Protein AF-A0A940HYR6-F1 (afdb_monomer_lite)

Foldseek 3Di:
DVVCVVVVVVVVVVVVVVVVVVCVCPDPVNVVVVVVVVVVVVVVVVVVVVVDDDDPDPPVPPDDPDPVVVVVVVDDDDCPVVVVPDDPD

Sequence (89 aa):
MLKEVKYVVYLLTIFFFIFFVIKFYLSDDNVKWSNKIILQYQNILDKRFISLPIIKNDTNDIIEYTSEVEDFKNKKQRKFWDLFKTNEK

pLDDT: mean 84.42, std 12.39, range [49.16, 98.31]

Structure (mmCIF, N/CA/C/O backbone):
data_AF-A0A940HYR6-F1
#
_entry.id   AF-A0A940HYR6-F1
#
loop_
_atom_site.group_PDB
_atom_site.id
_atom_site.type_symbol
_atom_site.label_atom_id
_atom_site.label_alt_id
_atom_site.label_comp_id
_atom_site.label_asym_id
_atom_site.label_entity_id
_atom_site.label_seq_id
_atom_site.pdbx_PDB_ins_code
_atom_site.Cartn_x
_atom_site.Cartn_y
_atom_site.Cartn_z
_atom_site.occupancy
_atom_site.B_iso_or_equiv
_atom_site.auth_seq_id
_atom_site.auth_comp_id
_atom_site.auth_asym_id
_atom_site.auth_atom_id
_atom_site.pdbx_PDB_model_num
ATOM 1 N N . MET A 1 1 ? -30.648 -1.940 29.249 1.00 64.38 1 MET A N 1
ATOM 2 C CA . MET A 1 1 ? -30.670 -2.876 28.101 1.00 64.38 1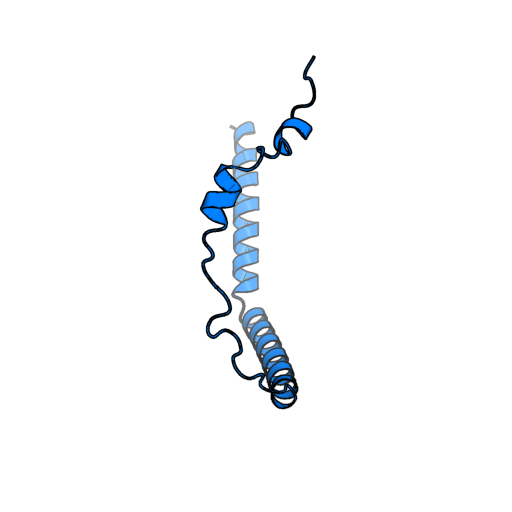 MET A CA 1
ATOM 3 C C . MET A 1 1 ? -30.851 -2.184 26.746 1.00 64.38 1 MET A C 1
ATOM 5 O O . MET A 1 1 ? -30.082 -2.477 25.845 1.00 64.38 1 MET A O 1
ATOM 9 N N . LEU A 1 2 ? -31.797 -1.246 26.569 1.00 64.94 2 LEU A N 1
ATOM 10 C CA . LEU A 1 2 ? -31.941 -0.459 25.321 1.00 64.94 2 LEU A CA 1
ATOM 11 C C . LEU A 1 2 ? -30.788 0.536 25.057 1.00 64.94 2 LEU A C 1
ATOM 13 O O . LEU A 1 2 ? -30.472 0.819 23.904 1.00 64.94 2 LEU A O 1
ATOM 17 N N . LYS A 1 3 ? -30.133 1.058 26.106 1.00 72.31 3 LYS A N 1
ATOM 18 C CA . LYS A 1 3 ? -28.986 1.980 25.972 1.00 72.31 3 LYS A CA 1
ATOM 19 C C . LYS A 1 3 ? -27.738 1.282 25.424 1.00 72.31 3 LYS A C 1
ATOM 21 O O . LYS A 1 3 ? -26.868 1.951 24.878 1.00 72.31 3 LYS A O 1
ATOM 26 N N . GLU A 1 4 ? -27.659 -0.031 25.579 1.00 79.19 4 GLU A N 1
ATOM 27 C CA . GLU A 1 4 ? -26.557 -0.897 25.182 1.00 79.19 4 GLU A CA 1
ATOM 28 C C . GLU A 1 4 ? -26.727 -1.385 23.731 1.00 79.19 4 GLU A C 1
ATOM 30 O O . GLU A 1 4 ? -25.737 -1.562 23.023 1.00 79.19 4 GLU A O 1
ATOM 35 N N . VAL A 1 5 ? -27.972 -1.479 23.238 1.00 90.31 5 VAL A N 1
ATOM 36 C CA . VAL A 1 5 ? -28.307 -1.844 21.843 1.00 90.31 5 VAL A CA 1
ATOM 37 C C . VAL A 1 5 ? -27.657 -0.900 20.826 1.00 90.31 5 VAL A C 1
ATOM 39 O O . VAL A 1 5 ? -27.234 -1.346 19.762 1.00 90.31 5 VAL A O 1
ATOM 42 N N . LYS A 1 6 ? -27.488 0.389 21.156 1.00 90.12 6 LYS A N 1
ATOM 43 C CA . LYS A 1 6 ? -26.835 1.357 20.254 1.00 90.12 6 LYS A CA 1
ATOM 44 C C . LYS A 1 6 ? -25.404 0.947 19.882 1.00 90.12 6 LYS A C 1
ATOM 46 O O . LYS A 1 6 ? -24.988 1.154 18.750 1.00 90.12 6 LYS A O 1
ATOM 51 N N . TYR A 1 7 ? -24.665 0.331 20.809 1.00 92.50 7 TYR A N 1
ATOM 52 C CA . TYR A 1 7 ? -23.294 -0.114 20.553 1.00 92.50 7 TYR A CA 1
ATOM 53 C C . TYR A 1 7 ? -23.262 -1.327 19.624 1.00 92.50 7 TYR A C 1
ATOM 55 O O . TYR A 1 7 ? -22.382 -1.418 18.774 1.00 92.50 7 TYR A O 1
ATOM 63 N N . VAL A 1 8 ? -24.260 -2.209 19.726 1.00 94.00 8 VAL A N 1
ATOM 64 C CA . VAL A 1 8 ? -24.437 -3.338 18.802 1.00 94.00 8 VAL A CA 1
ATOM 65 C C . VAL A 1 8 ? -24.744 -2.836 17.392 1.00 94.00 8 VAL A C 1
ATOM 67 O O . VAL A 1 8 ? -24.155 -3.324 16.432 1.00 94.00 8 VAL A O 1
ATOM 70 N N . VAL A 1 9 ? -25.602 -1.818 17.259 1.00 94.88 9 VAL A N 1
ATOM 71 C CA . VAL A 1 9 ? -25.893 -1.186 15.961 1.00 94.88 9 VAL A CA 1
ATOM 72 C C . VAL A 1 9 ? -24.633 -0.560 15.360 1.00 94.88 9 VAL A C 1
ATOM 74 O O . VAL A 1 9 ? -24.349 -0.792 14.190 1.00 94.88 9 VAL A O 1
ATOM 77 N N . TYR A 1 10 ? -23.835 0.176 16.143 1.00 94.38 10 TYR A N 1
ATOM 78 C CA . TYR A 1 10 ? -22.571 0.735 15.648 1.00 94.38 10 TYR A CA 1
ATOM 79 C C . TYR A 1 10 ? -21.586 -0.344 15.193 1.00 94.38 10 TYR A C 1
ATOM 81 O O . TYR A 1 10 ? -20.989 -0.214 14.125 1.00 94.38 10 TYR A O 1
ATOM 89 N N . LEU A 1 11 ? -21.451 -1.424 15.964 1.00 96.56 11 LEU A N 1
ATOM 90 C CA . LEU A 1 11 ? -20.579 -2.541 15.614 1.00 96.56 11 LEU A CA 1
ATOM 91 C C . LEU A 1 11 ? -21.040 -3.219 14.319 1.00 96.56 11 LEU A C 1
ATOM 93 O O . LEU A 1 11 ? -20.220 -3.458 13.435 1.00 96.56 11 LEU A O 1
ATOM 97 N N . LEU A 1 12 ? -22.345 -3.465 14.169 1.00 97.38 12 LEU A N 1
ATOM 98 C CA . LEU A 1 12 ? -22.914 -4.031 12.946 1.00 97.38 12 LEU A CA 1
ATOM 99 C C . LEU A 1 12 ? -22.688 -3.123 11.738 1.00 97.38 12 LEU A C 1
ATOM 101 O O . LEU A 1 12 ? -22.296 -3.616 10.686 1.00 97.38 12 LEU A O 1
ATOM 105 N N . THR A 1 13 ? -22.874 -1.811 11.877 1.00 97.56 13 THR A N 1
ATOM 106 C CA . THR A 1 13 ? -22.622 -0.862 10.784 1.00 97.56 13 THR A CA 1
ATOM 107 C C . THR A 1 13 ? -21.168 -0.916 10.317 1.00 97.56 13 THR A C 1
ATOM 109 O O . THR A 1 13 ? -20.918 -0.986 9.115 1.00 97.56 13 THR A O 1
ATOM 112 N N . ILE A 1 14 ? -20.207 -0.944 11.248 1.00 97.88 14 ILE A N 1
ATOM 113 C CA . ILE A 1 14 ? -18.778 -1.065 10.917 1.00 97.88 14 ILE A CA 1
ATOM 114 C C . ILE A 1 14 ? -18.494 -2.415 10.248 1.00 97.88 14 ILE A C 1
ATOM 116 O O . ILE A 1 14 ? -17.812 -2.466 9.226 1.00 97.88 14 ILE A O 1
ATOM 120 N N . PHE A 1 15 ? -19.050 -3.501 10.789 1.00 98.12 15 PHE A N 1
ATOM 121 C CA . PHE A 1 15 ? -18.894 -4.840 10.228 1.00 98.12 15 PHE A CA 1
ATOM 122 C C . PHE A 1 15 ? -19.418 -4.920 8.790 1.00 98.12 15 PHE A C 1
ATOM 124 O O . PHE A 1 15 ? -18.700 -5.369 7.897 1.00 98.12 15 PHE A O 1
ATOM 131 N N . PHE A 1 16 ? -20.636 -4.433 8.540 1.00 98.31 16 PHE A N 1
ATOM 132 C CA . PHE A 1 16 ? -21.222 -4.422 7.203 1.00 98.31 16 PHE A CA 1
ATOM 133 C C . PHE A 1 16 ? -20.440 -3.535 6.245 1.00 98.31 16 PHE A C 1
ATOM 135 O O . PHE A 1 16 ? -20.219 -3.933 5.105 1.00 98.31 16 PHE A O 1
ATOM 142 N N . PHE A 1 17 ? -19.972 -2.370 6.695 1.00 98.19 17 PHE A N 1
ATOM 143 C CA . PHE A 1 17 ? -19.126 -1.510 5.875 1.00 98.19 17 PHE A CA 1
ATOM 144 C C . PHE A 1 17 ? -17.870 -2.252 5.400 1.00 98.19 17 PHE A C 1
ATOM 146 O O . PHE A 1 17 ? -17.620 -2.325 4.197 1.00 98.19 17 PHE A O 1
ATOM 153 N N . ILE A 1 18 ? -17.128 -2.878 6.320 1.00 98.25 18 ILE A N 1
ATOM 154 C CA . ILE A 1 18 ? -15.927 -3.658 5.985 1.00 98.25 18 ILE A CA 1
ATOM 155 C C . ILE A 1 18 ? -16.282 -4.825 5.055 1.00 98.25 18 ILE A C 1
ATOM 157 O O . ILE A 1 18 ? -15.605 -5.037 4.050 1.00 98.25 18 ILE A O 1
ATOM 161 N N . PHE A 1 19 ? -17.367 -5.547 5.344 1.00 98.25 19 PHE A N 1
ATOM 162 C CA . PHE A 1 19 ? -17.842 -6.653 4.514 1.00 98.25 19 PHE A CA 1
ATOM 163 C C . PHE A 1 19 ? -18.128 -6.213 3.072 1.00 98.25 19 PHE A C 1
ATOM 165 O O . PHE A 1 19 ? -17.668 -6.859 2.130 1.00 98.25 19 PHE A O 1
ATOM 172 N N . PHE A 1 20 ? -18.838 -5.098 2.878 1.00 98.19 20 PHE A N 1
ATOM 173 C CA . PHE A 1 20 ? -19.145 -4.583 1.543 1.00 98.19 20 PHE A CA 1
ATOM 174 C C . PHE A 1 20 ? -17.900 -4.098 0.803 1.00 98.19 20 PHE A C 1
ATOM 176 O O . PHE A 1 20 ? -17.776 -4.375 -0.389 1.00 98.19 20 PHE A O 1
ATOM 183 N N . VAL A 1 21 ? -16.968 -3.436 1.495 1.00 98.19 21 VAL A N 1
ATOM 184 C CA . VAL A 1 21 ? -15.686 -3.016 0.910 1.00 98.19 21 VAL A CA 1
ATOM 185 C C . VAL A 1 21 ? -14.907 -4.235 0.421 1.00 98.19 21 VAL A C 1
ATOM 187 O O . VAL A 1 21 ? -14.530 -4.289 -0.747 1.00 98.19 21 VAL A O 1
ATOM 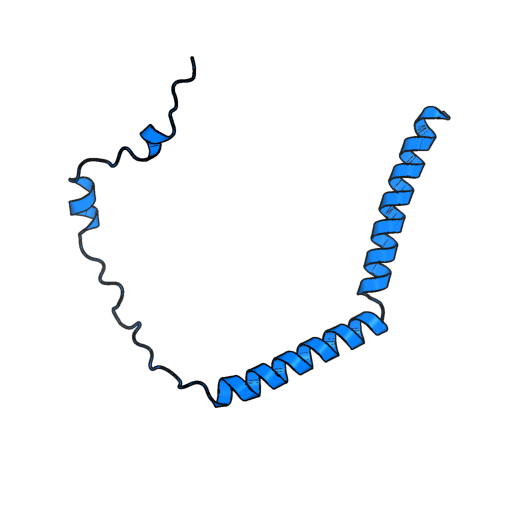190 N N . ILE A 1 22 ? -14.727 -5.250 1.269 1.00 98.12 22 ILE A N 1
ATOM 191 C CA . ILE A 1 22 ? -14.021 -6.482 0.893 1.00 98.12 22 ILE A CA 1
ATOM 192 C C . ILE A 1 22 ? -14.716 -7.155 -0.294 1.00 98.12 22 ILE A C 1
ATOM 194 O O . ILE A 1 22 ? -14.066 -7.480 -1.286 1.00 98.12 22 ILE A O 1
ATOM 198 N N . LYS A 1 23 ? -16.043 -7.313 -0.234 1.00 97.94 23 LYS A N 1
ATOM 199 C CA . LYS A 1 23 ? -16.834 -7.939 -1.300 1.00 97.94 23 LYS A CA 1
ATOM 200 C C . LYS A 1 23 ? -16.741 -7.178 -2.624 1.00 97.94 23 LYS A C 1
ATOM 202 O O . LYS A 1 23 ? -16.748 -7.801 -3.680 1.00 97.94 23 LYS A O 1
ATOM 207 N N . PHE A 1 24 ? -16.660 -5.850 -2.583 1.00 97.50 24 PHE A N 1
ATOM 208 C CA . PHE A 1 24 ? -16.459 -5.026 -3.771 1.00 97.50 24 PHE A CA 1
ATOM 209 C C . PHE A 1 24 ? -15.057 -5.221 -4.356 1.00 97.50 24 PHE A C 1
ATOM 211 O O . PHE A 1 24 ? -14.931 -5.539 -5.537 1.00 97.50 24 PHE A O 1
ATOM 218 N N . TYR A 1 25 ? -14.006 -5.099 -3.542 1.00 96.38 25 TYR A N 1
ATOM 219 C CA . TYR A 1 25 ? -12.630 -5.200 -4.035 1.00 96.38 25 TYR A CA 1
ATOM 220 C C . TYR A 1 25 ? -12.258 -6.609 -4.515 1.00 96.38 25 TYR A C 1
ATOM 222 O O . TYR A 1 25 ? -11.512 -6.734 -5.486 1.00 96.38 25 TYR A O 1
ATOM 230 N N . LEU A 1 26 ? -12.809 -7.652 -3.886 1.00 96.75 26 LEU A N 1
ATOM 231 C CA . LEU A 1 26 ? -12.640 -9.047 -4.305 1.00 96.75 26 LEU A CA 1
ATOM 232 C C . LEU A 1 26 ? -13.599 -9.476 -5.424 1.00 96.75 26 LEU A C 1
ATOM 234 O O . LEU A 1 26 ? -13.521 -10.617 -5.871 1.00 96.75 26 LEU A O 1
ATOM 238 N N . SER A 1 27 ? -14.514 -8.610 -5.868 1.00 97.69 27 SER A N 1
ATOM 239 C CA . SER A 1 27 ? -15.419 -8.958 -6.963 1.00 97.69 27 SER A CA 1
ATOM 240 C C . SER A 1 27 ? -14.651 -9.193 -8.263 1.00 97.69 27 SER A C 1
ATOM 242 O O . SER A 1 27 ? -13.701 -8.470 -8.577 1.00 97.69 27 SER A O 1
ATOM 244 N N . ASP A 1 28 ? -15.106 -10.167 -9.052 1.00 97.75 28 ASP A N 1
ATOM 245 C CA . ASP A 1 28 ? -14.508 -10.482 -10.353 1.00 97.75 28 ASP A CA 1
ATOM 246 C C . ASP A 1 28 ? -14.448 -9.257 -11.269 1.00 97.75 28 ASP A C 1
ATOM 248 O O . ASP A 1 28 ? -13.483 -9.084 -12.010 1.00 97.75 28 ASP A O 1
ATOM 252 N N . ASP A 1 29 ? -15.458 -8.389 -11.208 1.00 97.44 29 ASP A N 1
ATOM 253 C CA . ASP A 1 29 ? -15.514 -7.164 -12.003 1.00 97.44 29 ASP A CA 1
ATOM 254 C C . ASP A 1 29 ? -14.389 -6.197 -11.621 1.00 97.44 29 ASP A C 1
ATOM 256 O O . ASP A 1 29 ? -13.675 -5.705 -12.500 1.00 97.44 29 ASP A O 1
ATOM 260 N N . ASN A 1 30 ? -14.172 -5.972 -10.319 1.00 96.75 30 ASN A N 1
ATOM 261 C CA . ASN A 1 30 ? -13.086 -5.119 -9.844 1.00 96.75 30 ASN A CA 1
ATOM 262 C C . ASN A 1 30 ? -11.710 -5.728 -10.152 1.00 96.75 30 ASN A C 1
ATOM 264 O O . ASN A 1 30 ? -10.813 -5.019 -10.608 1.00 96.75 30 ASN A O 1
ATOM 268 N N . VAL A 1 31 ? -11.545 -7.042 -9.969 1.00 96.94 31 VAL A N 1
ATOM 269 C CA . VAL A 1 31 ? -10.297 -7.750 -10.297 1.00 96.94 31 VAL A CA 1
ATOM 270 C C . VAL A 1 31 ? -9.982 -7.636 -11.792 1.00 96.94 31 VAL A C 1
ATOM 272 O O . VAL A 1 31 ? -8.867 -7.265 -12.165 1.00 96.94 31 VAL A O 1
ATOM 275 N N . LYS A 1 32 ? -10.964 -7.882 -12.669 1.00 97.50 32 LYS A N 1
ATOM 276 C CA . LYS A 1 32 ? -10.807 -7.740 -14.127 1.00 97.50 32 LYS A CA 1
ATOM 277 C C . LYS A 1 32 ? -10.461 -6.307 -14.520 1.00 97.50 32 LYS A C 1
ATOM 279 O O . LYS A 1 32 ? -9.569 -6.097 -15.343 1.00 97.50 32 LYS A O 1
ATOM 284 N N . TRP A 1 33 ? -11.148 -5.324 -13.941 1.00 97.19 33 TRP A N 1
ATOM 285 C CA . TRP A 1 33 ? -10.908 -3.913 -14.229 1.00 97.19 33 TRP A CA 1
ATOM 286 C C . TRP A 1 33 ? -9.516 -3.460 -13.772 1.00 97.19 33 TRP A C 1
ATOM 288 O O . TRP A 1 33 ? -8.782 -2.861 -14.559 1.00 97.19 33 TRP A O 1
ATOM 298 N N . SER A 1 34 ? -9.114 -3.827 -12.553 1.00 95.75 34 SER A N 1
ATOM 299 C CA . SER A 1 34 ? -7.784 -3.542 -12.006 1.00 95.75 34 SER A CA 1
ATOM 300 C C . SER A 1 34 ? -6.675 -4.130 -12.886 1.00 95.75 34 SER A C 1
ATOM 302 O O . SER A 1 34 ? -5.773 -3.411 -13.321 1.00 95.75 34 SER A O 1
ATOM 304 N N . ASN A 1 35 ? -6.792 -5.409 -13.264 1.00 96.31 35 ASN A N 1
ATOM 305 C CA . ASN A 1 35 ? -5.817 -6.073 -14.133 1.00 96.31 35 ASN A CA 1
ATOM 306 C C . ASN A 1 35 ? -5.718 -5.410 -15.514 1.00 96.31 35 ASN A C 1
ATOM 308 O O . ASN A 1 35 ? -4.619 -5.242 -16.045 1.00 96.31 35 ASN A O 1
ATOM 312 N N . LYS A 1 36 ? -6.849 -4.981 -16.088 1.00 96.88 36 LYS A N 1
ATOM 313 C CA . LYS A 1 36 ? -6.869 -4.247 -17.361 1.00 96.88 36 LYS A CA 1
ATOM 314 C C . LYS A 1 36 ? -6.104 -2.925 -17.265 1.00 96.88 36 LYS A C 1
ATOM 316 O O . LYS A 1 36 ? -5.359 -2.588 -18.183 1.00 96.88 36 LYS A O 1
ATOM 321 N N . ILE A 1 37 ? -6.277 -2.188 -16.168 1.00 95.88 37 ILE A N 1
ATOM 322 C CA . ILE A 1 37 ? -5.569 -0.927 -15.930 1.00 95.88 37 ILE A CA 1
ATOM 323 C C . ILE A 1 37 ? -4.067 -1.168 -15.784 1.00 95.88 37 ILE A C 1
ATOM 325 O O . ILE A 1 37 ? -3.279 -0.494 -16.445 1.00 95.88 37 ILE A O 1
ATOM 329 N N . ILE A 1 38 ? -3.667 -2.149 -14.970 1.00 95.94 38 ILE A N 1
ATOM 330 C CA . ILE A 1 38 ? -2.254 -2.510 -14.785 1.00 95.94 38 ILE A CA 1
ATOM 331 C C . ILE A 1 38 ? -1.613 -2.848 -16.133 1.00 95.94 38 ILE A C 1
ATOM 333 O O . ILE A 1 38 ? -0.572 -2.286 -16.470 1.00 95.94 38 ILE A O 1
ATOM 337 N N . LEU A 1 39 ? -2.269 -3.685 -16.942 1.00 96.88 39 LEU A N 1
ATOM 338 C CA . LEU A 1 39 ? -1.783 -4.057 -18.270 1.00 96.88 39 LEU A CA 1
ATOM 339 C C . LEU A 1 39 ? -1.654 -2.841 -19.201 1.00 96.88 39 LEU A C 1
ATOM 341 O O . LEU A 1 39 ? -0.693 -2.726 -19.960 1.00 96.88 39 LEU A O 1
ATOM 345 N N . GLN A 1 40 ? -2.603 -1.904 -19.151 1.00 96.50 40 GLN A N 1
ATOM 346 C CA . GLN A 1 40 ? -2.523 -0.670 -19.930 1.00 96.50 40 GLN A CA 1
ATOM 347 C C . GLN A 1 40 ? -1.298 0.166 -19.538 1.00 96.50 40 GLN A C 1
ATOM 349 O O . GLN A 1 40 ? -0.584 0.642 -20.421 1.00 96.50 40 GLN A O 1
ATOM 354 N N . TYR A 1 41 ? -1.034 0.332 -18.240 1.00 94.06 41 TYR A N 1
ATOM 355 C CA . TYR A 1 41 ? 0.142 1.063 -17.773 1.00 94.06 41 TYR A CA 1
ATOM 356 C C . TYR A 1 41 ? 1.444 0.345 -18.114 1.00 94.06 41 TYR A C 1
ATOM 358 O O . TYR A 1 41 ? 2.373 1.012 -18.558 1.00 94.06 41 TYR A O 1
ATOM 366 N N . GLN A 1 42 ? 1.501 -0.984 -17.994 1.00 94.19 42 GLN A N 1
ATOM 367 C CA . GLN A 1 42 ? 2.655 -1.774 -18.435 1.00 94.19 42 GLN A CA 1
ATOM 368 C C . GLN A 1 42 ? 2.955 -1.528 -19.916 1.00 94.19 42 GLN A C 1
ATOM 370 O O . GLN A 1 42 ? 4.056 -1.115 -20.251 1.00 94.19 42 GLN A O 1
ATOM 375 N N . ASN A 1 43 ? 1.944 -1.600 -20.786 1.00 93.81 43 ASN A N 1
ATOM 376 C CA . ASN A 1 43 ? 2.115 -1.311 -22.213 1.00 93.81 43 ASN A CA 1
ATOM 377 C C . ASN A 1 43 ? 2.602 0.124 -22.492 1.00 93.81 43 ASN A C 1
ATOM 379 O O . ASN A 1 43 ? 3.340 0.363 -23.450 1.00 93.81 43 ASN A O 1
ATOM 383 N N . ILE A 1 44 ? 2.156 1.106 -21.701 1.00 93.06 44 ILE A N 1
ATOM 384 C CA . ILE A 1 44 ? 2.624 2.496 -21.817 1.00 93.06 44 ILE A CA 1
ATOM 385 C C . ILE A 1 44 ? 4.082 2.605 -21.365 1.00 93.06 44 ILE A C 1
ATOM 387 O O . ILE A 1 44 ? 4.871 3.284 -22.024 1.00 93.06 44 ILE A O 1
ATOM 391 N N . LEU A 1 45 ? 4.430 1.958 -20.253 1.00 90.56 45 LEU A N 1
ATOM 392 C CA . LEU A 1 45 ? 5.783 1.936 -19.717 1.00 90.56 45 LEU A CA 1
ATOM 393 C C . LEU A 1 45 ? 6.736 1.263 -20.698 1.00 90.56 45 LEU A C 1
ATOM 395 O O . LEU A 1 45 ? 7.733 1.881 -21.037 1.00 90.56 45 LEU A O 1
ATOM 399 N N . ASP A 1 46 ? 6.402 0.095 -21.239 1.00 89.81 46 ASP A N 1
ATOM 400 C CA . ASP A 1 46 ? 7.246 -0.621 -22.201 1.00 89.81 46 ASP A CA 1
ATOM 401 C C . ASP A 1 46 ? 7.556 0.248 -23.426 1.00 89.81 46 ASP A C 1
ATOM 403 O O . ASP A 1 46 ? 8.711 0.397 -23.823 1.00 89.81 46 ASP A O 1
ATOM 407 N N . LYS A 1 47 ? 6.543 0.937 -23.970 1.00 89.88 47 LYS A N 1
ATOM 408 C CA . LYS A 1 47 ? 6.732 1.886 -25.081 1.00 89.88 47 LYS A CA 1
ATOM 409 C C . LYS A 1 47 ? 7.642 3.059 -24.717 1.00 89.88 47 LYS A C 1
ATOM 411 O O . LYS A 1 47 ? 8.407 3.516 -25.561 1.00 89.88 47 LYS A O 1
ATOM 416 N N . ARG A 1 48 ? 7.554 3.568 -23.485 1.00 85.19 48 ARG A N 1
ATOM 417 C CA . ARG A 1 48 ? 8.384 4.685 -23.009 1.00 85.19 48 ARG A CA 1
ATOM 418 C C . ARG A 1 48 ? 9.807 4.242 -22.667 1.00 85.19 48 ARG A C 1
ATOM 420 O O . ARG A 1 48 ? 10.744 4.955 -23.011 1.00 85.19 48 ARG A O 1
ATOM 427 N N . PHE A 1 49 ? 9.986 3.074 -22.057 1.00 79.50 49 PHE A N 1
ATOM 428 C CA . PHE A 1 49 ? 11.294 2.526 -21.697 1.00 79.50 49 PHE A CA 1
ATOM 429 C C . PHE A 1 49 ? 12.130 2.151 -22.918 1.00 79.50 49 PHE A C 1
ATOM 431 O O . PHE A 1 49 ? 13.332 2.387 -22.891 1.00 79.50 49 PHE A O 1
ATOM 438 N N . ILE A 1 50 ? 11.513 1.705 -24.020 1.00 77.56 50 ILE A N 1
ATOM 439 C CA . ILE A 1 50 ? 12.217 1.533 -25.306 1.00 77.56 50 ILE A CA 1
ATOM 440 C C . ILE A 1 50 ? 12.904 2.837 -25.757 1.00 77.56 50 ILE A C 1
ATOM 442 O O . ILE A 1 50 ? 13.956 2.793 -26.386 1.00 77.56 50 ILE A O 1
ATOM 446 N N . SER A 1 51 ? 12.328 3.998 -25.431 1.00 77.62 51 SER A N 1
ATOM 447 C CA . SER A 1 51 ? 12.864 5.308 -25.826 1.00 77.62 51 SER A CA 1
ATOM 448 C C . SER A 1 51 ? 13.824 5.942 -24.815 1.00 77.62 51 SER A C 1
ATOM 450 O O . SER A 1 51 ? 14.376 7.007 -25.093 1.00 77.62 51 SER A O 1
ATOM 452 N N . LEU A 1 52 ? 14.022 5.329 -23.643 1.00 80.25 52 LEU A N 1
ATOM 453 C CA . LEU A 1 52 ? 14.887 5.889 -22.608 1.00 80.25 52 LEU A CA 1
ATOM 454 C C . LEU A 1 52 ? 16.345 5.471 -22.850 1.00 80.25 52 LEU A C 1
ATOM 456 O O . LEU A 1 52 ? 16.631 4.275 -22.928 1.00 80.25 52 LEU A O 1
ATOM 460 N N . PRO A 1 53 ? 17.290 6.424 -22.946 1.00 78.75 53 PRO A N 1
ATOM 461 C CA . PRO A 1 53 ? 18.700 6.082 -23.031 1.00 78.75 53 PRO A CA 1
ATOM 462 C C . PRO A 1 53 ? 19.137 5.416 -21.723 1.00 78.75 53 PRO A C 1
ATOM 464 O O . PRO A 1 53 ? 18.958 5.972 -20.639 1.00 78.75 53 PRO A O 1
ATOM 467 N N . ILE A 1 54 ? 19.722 4.223 -21.825 1.00 78.75 54 ILE A N 1
ATOM 468 C CA . ILE A 1 54 ? 20.346 3.555 -20.681 1.00 78.75 54 ILE A CA 1
ATOM 469 C C . ILE A 1 54 ? 21.608 4.349 -20.332 1.00 78.75 54 ILE A C 1
ATOM 471 O O . ILE A 1 54 ? 22.571 4.375 -21.099 1.00 78.75 54 ILE A O 1
ATOM 475 N N . ILE A 1 55 ? 21.591 5.024 -19.184 1.00 80.88 55 ILE A N 1
ATOM 476 C CA . ILE A 1 55 ? 22.752 5.749 -18.666 1.00 80.88 55 ILE A CA 1
ATOM 477 C C . ILE A 1 55 ? 23.720 4.711 -18.089 1.00 80.88 55 ILE A C 1
ATOM 479 O O . ILE A 1 55 ? 23.307 3.780 -17.394 1.00 80.88 55 ILE A O 1
ATOM 483 N N . LYS A 1 56 ? 25.012 4.834 -18.407 1.00 81.25 56 LYS A N 1
ATOM 484 C CA . LYS A 1 56 ? 26.036 3.986 -17.786 1.00 81.25 56 LYS A CA 1
ATOM 485 C C . LYS A 1 56 ? 26.080 4.262 -16.289 1.00 81.25 56 LYS A C 1
ATOM 487 O O . LYS A 1 56 ? 25.980 5.411 -15.880 1.00 81.25 56 LYS A O 1
ATOM 492 N N . ASN A 1 57 ? 26.275 3.205 -15.507 1.00 76.94 57 ASN A N 1
ATOM 493 C CA . ASN A 1 57 ? 26.489 3.336 -14.077 1.00 76.94 57 ASN A CA 1
ATOM 494 C C . ASN A 1 57 ? 27.698 4.248 -13.805 1.00 76.94 57 ASN A C 1
ATOM 496 O O . ASN A 1 57 ? 28.822 3.880 -14.143 1.00 76.94 57 ASN A O 1
ATOM 500 N N . ASP A 1 58 ? 27.455 5.412 -13.210 1.00 76.44 58 ASP A N 1
ATOM 501 C CA . ASP A 1 58 ? 28.467 6.361 -12.744 1.00 76.44 58 ASP A CA 1
ATOM 502 C C . ASP A 1 58 ? 28.678 6.278 -11.224 1.00 76.44 58 ASP A C 1
ATOM 504 O O . ASP A 1 58 ? 29.4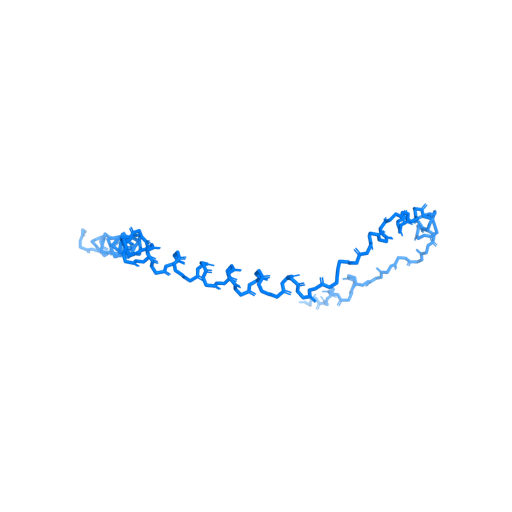91 7.017 -10.685 1.00 76.44 58 ASP A O 1
ATOM 508 N N . THR A 1 59 ? 28.011 5.339 -10.534 1.00 78.38 59 THR A N 1
ATOM 509 C CA . THR A 1 59 ? 28.079 5.191 -9.067 1.00 78.38 59 THR A CA 1
ATOM 510 C C . THR A 1 59 ? 29.330 4.509 -8.521 1.00 78.38 59 THR A C 1
ATOM 512 O O . THR A 1 59 ? 29.453 4.349 -7.306 1.00 78.38 59 THR A O 1
ATOM 515 N N . ASN A 1 60 ? 30.283 4.142 -9.381 1.00 78.06 60 ASN A N 1
ATOM 516 C CA . ASN A 1 60 ? 31.585 3.675 -8.915 1.00 78.06 60 ASN A CA 1
ATOM 517 C C . ASN A 1 60 ? 32.305 4.834 -8.210 1.00 78.06 60 ASN A C 1
ATOM 519 O O . ASN A 1 60 ? 32.493 5.892 -8.803 1.00 78.06 60 ASN A O 1
ATOM 523 N N . ASP A 1 61 ? 32.684 4.624 -6.950 1.00 70.00 61 ASP A N 1
ATOM 524 C CA . ASP A 1 61 ? 33.495 5.545 -6.146 1.00 70.00 61 ASP A CA 1
ATOM 525 C C . ASP A 1 61 ? 32.887 6.947 -5.888 1.00 70.00 61 ASP A C 1
ATOM 527 O O . ASP A 1 61 ? 33.602 7.859 -5.488 1.00 70.00 61 ASP A O 1
ATOM 531 N N . ILE A 1 62 ? 31.561 7.136 -6.035 1.00 70.56 62 ILE A N 1
ATOM 532 C CA . ILE A 1 62 ? 30.894 8.422 -5.700 1.00 70.56 62 ILE A CA 1
ATOM 533 C C . ILE A 1 62 ? 30.990 8.746 -4.202 1.00 70.56 62 ILE A C 1
ATOM 535 O O . ILE A 1 62 ? 31.021 9.914 -3.812 1.00 70.56 62 ILE A O 1
ATOM 539 N N . ILE A 1 63 ? 31.003 7.725 -3.344 1.00 69.94 63 ILE A N 1
ATOM 540 C CA . ILE A 1 63 ? 31.119 7.918 -1.898 1.00 69.94 63 ILE A CA 1
ATOM 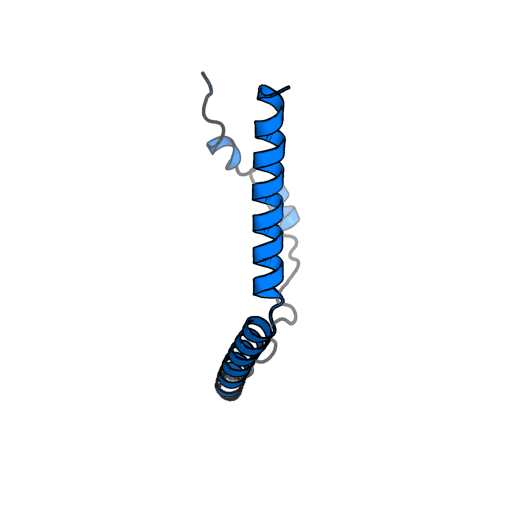541 C C . ILE A 1 63 ? 32.595 7.814 -1.528 1.00 69.94 63 ILE A C 1
ATOM 543 O O . ILE A 1 63 ? 33.084 6.756 -1.133 1.00 69.94 63 ILE A O 1
ATOM 547 N N . GLU A 1 64 ? 33.299 8.934 -1.641 1.00 67.88 64 GLU A N 1
ATOM 548 C CA . GLU A 1 64 ? 34.586 9.105 -0.984 1.00 67.88 64 GLU A CA 1
ATOM 549 C C . GLU A 1 64 ? 34.314 9.350 0.505 1.00 67.88 64 GLU A C 1
ATOM 551 O O . GLU A 1 64 ? 33.789 10.391 0.904 1.00 67.88 64 GLU A O 1
ATOM 556 N N . TYR A 1 65 ? 34.609 8.356 1.345 1.00 65.31 65 TYR A N 1
ATOM 557 C CA . TYR A 1 65 ? 34.576 8.525 2.796 1.00 65.31 65 TYR A CA 1
ATOM 558 C C . TYR A 1 65 ? 35.755 9.412 3.213 1.00 65.31 65 TYR A C 1
ATOM 560 O O . TYR A 1 65 ? 36.807 8.923 3.622 1.00 65.31 65 TYR A O 1
ATOM 568 N N . THR A 1 66 ? 35.593 10.726 3.083 1.00 69.75 66 THR A N 1
ATOM 569 C CA . THR A 1 66 ? 36.564 11.703 3.569 1.00 69.75 66 THR A CA 1
ATOM 570 C C . THR A 1 66 ? 36.537 11.738 5.102 1.00 69.75 66 THR A C 1
ATOM 572 O O . THR A 1 66 ? 35.510 11.498 5.745 1.00 69.75 66 THR A O 1
ATOM 575 N N . SER A 1 67 ? 37.665 12.077 5.733 1.00 66.69 67 SER A N 1
ATOM 576 C CA . SER A 1 67 ? 37.772 12.274 7.190 1.00 66.69 67 SER A CA 1
ATOM 577 C C . SER A 1 67 ? 37.012 13.513 7.695 1.00 66.69 67 SER A C 1
ATOM 579 O O . SER A 1 67 ? 37.202 13.952 8.827 1.00 66.69 67 SER A O 1
ATOM 581 N N . GLU A 1 68 ? 36.104 14.074 6.893 1.00 64.62 68 GLU A N 1
ATOM 582 C CA . GLU A 1 68 ? 35.284 15.241 7.220 1.00 64.62 68 GLU A CA 1
ATOM 583 C C . GLU A 1 68 ? 34.475 15.062 8.505 1.00 64.62 68 GLU A C 1
ATOM 585 O O . GLU A 1 68 ? 34.133 16.046 9.156 1.00 64.62 68 GLU A O 1
ATOM 590 N N . VAL A 1 69 ? 34.193 13.821 8.911 1.00 65.94 69 VAL A N 1
ATOM 591 C CA . VAL A 1 69 ? 33.557 13.514 10.199 1.00 65.94 69 VAL A CA 1
ATOM 592 C C . VAL A 1 69 ? 34.418 13.991 11.380 1.00 65.94 69 VAL A C 1
ATOM 594 O O . VAL A 1 69 ? 33.875 14.503 12.362 1.00 65.94 69 VAL A O 1
ATOM 597 N N . GLU A 1 70 ? 35.745 13.869 11.300 1.00 68.00 70 GLU A N 1
ATOM 598 C CA . GLU A 1 70 ? 36.679 14.379 12.317 1.00 68.00 70 GLU A CA 1
ATOM 599 C C . GLU A 1 70 ? 36.749 15.909 12.299 1.00 68.00 70 GLU A C 1
ATOM 601 O O . GLU A 1 70 ? 36.678 16.538 13.358 1.00 68.00 70 GLU A O 1
ATOM 606 N N . ASP A 1 71 ? 36.730 16.523 11.116 1.00 67.12 71 ASP A N 1
ATOM 607 C CA . ASP A 1 71 ? 36.634 17.981 10.980 1.00 67.12 71 ASP A CA 1
ATOM 608 C C . ASP A 1 71 ? 35.286 18.530 11.470 1.00 67.12 71 ASP A C 1
ATOM 610 O O . ASP A 1 71 ? 35.210 19.645 11.994 1.00 67.12 71 ASP A O 1
ATOM 614 N N . PHE A 1 72 ? 34.202 17.760 11.339 1.00 67.25 72 PHE A N 1
ATOM 615 C CA . PHE A 1 72 ? 32.872 18.139 11.815 1.00 67.25 72 PHE A CA 1
ATOM 616 C C . PHE A 1 72 ? 32.776 18.100 13.343 1.00 67.25 72 PHE A C 1
ATOM 618 O O . PHE A 1 72 ? 32.111 18.959 13.922 1.00 67.25 72 PHE A O 1
ATOM 625 N N . LYS A 1 73 ? 33.476 17.167 14.009 1.00 67.31 73 LYS A N 1
ATOM 626 C CA . LYS A 1 73 ? 33.570 17.122 15.483 1.00 67.31 73 LYS A CA 1
ATOM 627 C C . LYS A 1 73 ? 34.237 18.372 16.062 1.00 67.31 73 LYS A C 1
ATOM 629 O O . LYS A 1 73 ? 33.854 18.813 17.141 1.00 67.31 73 LYS A O 1
ATOM 634 N N . ASN A 1 74 ? 35.186 18.958 15.332 1.00 72.25 74 ASN A N 1
ATOM 635 C CA . ASN A 1 74 ? 35.893 20.175 15.739 1.00 72.25 74 ASN A CA 1
ATOM 636 C C . ASN A 1 74 ? 35.125 21.470 15.402 1.00 72.25 74 ASN A C 1
ATOM 638 O O . ASN A 1 74 ? 35.492 22.551 15.869 1.00 72.25 74 ASN A O 1
ATOM 642 N N . LYS A 1 75 ? 34.051 21.398 14.603 1.00 74.88 75 LYS A N 1
ATOM 643 C CA . LYS A 1 75 ? 33.234 22.563 14.231 1.00 74.88 75 LYS A CA 1
ATOM 644 C C . LYS A 1 75 ? 32.179 22.871 15.294 1.00 74.88 75 LYS A C 1
ATOM 646 O O 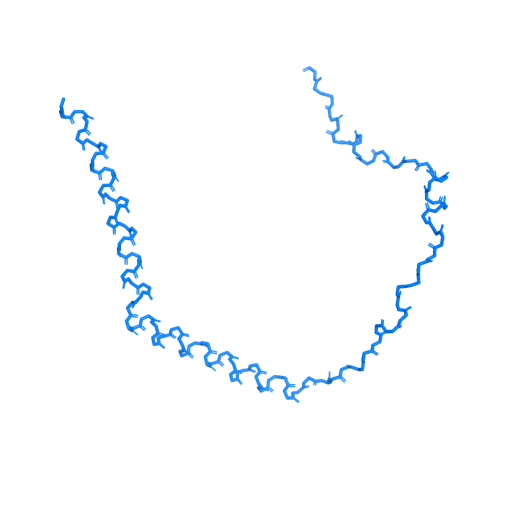. LYS A 1 75 ? 31.602 21.993 15.928 1.00 74.88 75 LYS A O 1
ATOM 651 N N . LYS A 1 76 ? 31.878 24.166 15.454 1.00 77.94 76 LYS A N 1
ATOM 652 C CA . LYS A 1 76 ? 30.839 24.660 16.370 1.00 77.94 76 LYS A CA 1
ATOM 653 C C . LYS A 1 76 ? 29.503 23.960 16.095 1.00 77.94 76 LYS A C 1
ATOM 655 O O . LYS A 1 76 ? 28.979 24.034 14.982 1.00 77.94 76 LYS A O 1
ATOM 660 N N . GLN A 1 77 ? 28.930 23.343 17.129 1.00 77.00 77 GLN A N 1
ATOM 661 C CA . GLN A 1 77 ? 27.647 22.650 17.038 1.00 77.00 77 GLN A CA 1
ATOM 662 C C . GLN A 1 77 ? 26.545 23.600 16.548 1.00 77.00 77 GLN A C 1
ATOM 664 O O . GLN A 1 77 ? 26.378 24.714 17.060 1.00 77.00 77 GLN A O 1
ATOM 669 N N . ARG A 1 78 ? 25.773 23.160 15.548 1.00 79.62 78 ARG A N 1
ATOM 670 C CA . ARG A 1 78 ? 24.650 23.948 15.035 1.00 79.62 78 ARG A CA 1
ATOM 671 C C . ARG A 1 78 ? 23.496 23.916 16.031 1.00 79.62 78 ARG A C 1
ATOM 673 O O . ARG A 1 78 ? 22.955 22.861 16.338 1.00 79.62 78 ARG A O 1
ATOM 680 N N . LYS A 1 79 ? 23.078 25.099 16.474 1.00 83.12 79 LYS A N 1
ATOM 681 C CA . LYS A 1 79 ? 21.961 25.311 17.406 1.00 83.12 79 LYS A CA 1
ATOM 682 C C . LYS A 1 79 ? 20.595 25.330 16.716 1.00 83.12 79 LYS A C 1
ATOM 684 O O . LYS A 1 79 ? 19.685 26.018 17.154 1.00 83.12 79 LYS A O 1
ATOM 689 N N . PHE A 1 80 ? 20.450 24.599 15.613 1.00 83.50 80 PHE A N 1
ATOM 690 C CA . PHE A 1 80 ? 19.214 24.601 14.826 1.00 83.50 80 PHE A CA 1
ATOM 691 C C . PHE A 1 80 ? 18.000 24.208 15.681 1.00 83.50 80 PHE A C 1
ATOM 693 O O . PHE A 1 80 ? 16.967 24.860 15.626 1.00 83.50 80 PHE A O 1
ATOM 700 N N . TRP A 1 81 ? 18.164 23.215 16.556 1.00 81.81 81 TRP A N 1
ATOM 701 C CA . TRP A 1 81 ? 17.110 22.761 17.466 1.00 81.81 81 TRP A CA 1
ATOM 702 C C . TRP A 1 81 ? 16.765 23.756 18.575 1.00 81.81 81 TRP A C 1
ATOM 704 O O . TRP A 1 81 ? 15.658 23.714 19.103 1.00 81.81 81 TRP A O 1
ATOM 714 N N . ASP A 1 82 ? 17.672 24.678 18.905 1.00 82.81 82 ASP A N 1
ATOM 715 C CA . ASP A 1 82 ? 17.383 25.734 19.877 1.00 82.81 82 ASP A CA 1
ATOM 716 C C . ASP A 1 82 ? 16.380 26.755 19.318 1.00 82.81 82 ASP A C 1
ATOM 718 O O . ASP A 1 82 ? 15.708 27.422 20.094 1.00 82.81 82 ASP A O 1
ATOM 722 N N . LEU A 1 83 ? 16.213 26.833 17.990 1.00 80.69 83 LEU A N 1
ATOM 723 C CA . LEU A 1 83 ? 15.215 27.698 17.348 1.00 80.69 83 LEU A CA 1
ATOM 724 C C . LEU A 1 83 ? 13.773 27.246 17.623 1.00 80.69 83 LEU A C 1
ATOM 726 O O . LEU A 1 83 ? 12.861 28.065 17.587 1.00 80.69 83 LEU A O 1
ATOM 730 N N . PHE A 1 84 ? 13.568 25.956 17.901 1.00 81.38 84 PHE A N 1
ATOM 731 C CA . PHE A 1 84 ? 12.251 25.382 18.202 1.00 81.38 84 PHE A CA 1
ATOM 732 C C . PHE A 1 84 ? 11.916 25.406 19.691 1.00 81.38 84 PHE A C 1
ATOM 734 O O . PHE A 1 84 ? 10.784 25.120 20.072 1.00 81.38 84 PHE A O 1
ATOM 741 N N . LYS A 1 85 ? 12.882 25.764 20.543 1.00 81.12 85 LYS A N 1
ATOM 742 C CA . LYS A 1 85 ? 12.653 26.006 21.967 1.00 81.12 85 LYS A CA 1
ATOM 743 C C . LYS A 1 85 ? 12.067 27.408 22.127 1.00 81.12 85 LYS A C 1
ATOM 745 O O . LYS A 1 85 ? 12.720 28.318 22.626 1.00 81.12 85 LYS A O 1
ATOM 750 N N . THR A 1 86 ? 10.851 27.620 21.634 1.00 70.75 86 THR A N 1
ATOM 751 C CA . THR A 1 86 ? 10.080 28.807 22.004 1.00 70.75 86 THR A CA 1
ATOM 752 C C . THR A 1 86 ? 9.884 28.809 23.515 1.00 70.75 86 THR A C 1
ATOM 754 O O . THR A 1 86 ? 9.552 27.779 24.093 1.00 70.75 86 THR A O 1
ATOM 757 N N . ASN A 1 87 ? 10.123 29.963 24.141 1.00 65.06 87 ASN A N 1
ATOM 758 C CA . ASN A 1 87 ? 9.906 30.189 25.566 1.00 65.06 87 ASN A CA 1
ATOM 759 C C . ASN A 1 87 ? 8.436 29.912 25.913 1.00 65.06 87 ASN A C 1
ATOM 761 O O . ASN A 1 87 ? 7.588 30.789 25.740 1.00 65.06 87 ASN A O 1
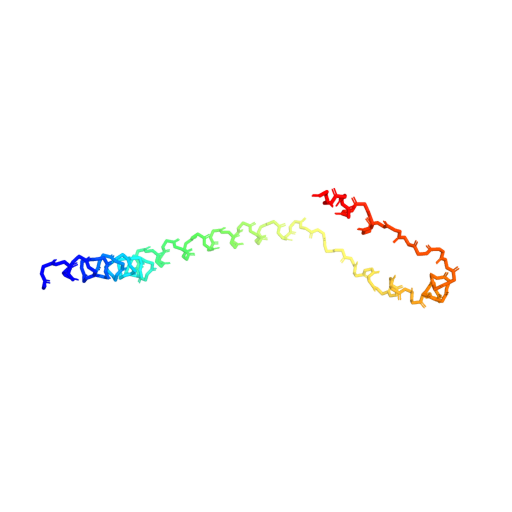ATOM 765 N N . GLU A 1 88 ? 8.141 28.707 26.394 1.00 61.34 88 GLU A N 1
ATOM 766 C CA . GLU A 1 88 ? 6.945 28.469 27.193 1.00 61.34 88 GLU A CA 1
ATOM 767 C C . GLU A 1 88 ? 7.087 29.338 28.450 1.00 61.34 88 GLU A C 1
ATOM 769 O O . GLU A 1 88 ? 7.999 29.147 29.256 1.00 61.34 88 GLU A O 1
ATOM 774 N N . LYS A 1 89 ? 6.269 30.392 28.515 1.00 49.16 89 LYS A N 1
ATOM 775 C CA . LYS A 1 89 ? 6.063 31.204 29.714 1.00 49.16 89 LYS A CA 1
ATOM 776 C C . LYS A 1 89 ? 5.117 30.489 30.661 1.00 49.16 89 LYS A C 1
ATOM 778 O O . LYS A 1 89 ? 4.131 29.918 30.147 1.00 49.16 89 LYS A O 1
#

Radius of gyration: 29.31 Å; chains: 1; bounding box: 70×42×56 Å

Secondary structure (DSSP, 8-state):
-HHHHHHHHHHHHHHHHHHHHHHHHTSHHHHHHHHHHHHHHHHHHHHHHTTS-------TT-----THHHHHHTSPPP-GGGGG-----